Protein AF-A0A2P0QLG9-F1 (afdb_monomer)

Mean predicted aligned error: 4.0 Å

Secondary structure (DSSP, 8-state):
-HHHHHHHHHHHHHHHHTS----TTSTTGGGHHHHHHHHHHHHHHHHHHHHHHHH-

Radius of gyration: 14.0 Å; Cα contacts (8 Å, |Δi|>4): 30; chains: 1; bounding box: 22×21×45 Å

Sequence (56 aa):
FAIALFLVNAVLTAYNITGTIEGPHDPKFKRWPRAIVASAVASALCGLVAILIVTI

Solvent-accessible surface area (backbone atoms only — not comparable to full-atom values): 3227 Å² total; per-residue (Å²): 108,70,70,58,53,51,51,52,38,52,53,51,34,46,67,50,36,67,64,85,72,89,44,88,84,40,78,44,46,78,28,51,65,58,21,50,55,53,36,52,52,53,51,51,52,53,49,51,52,53,49,51,66,73,75,107

Structure (mmCIF, N/CA/C/O backbone):
data_AF-A0A2P0QLG9-F1
#
_entr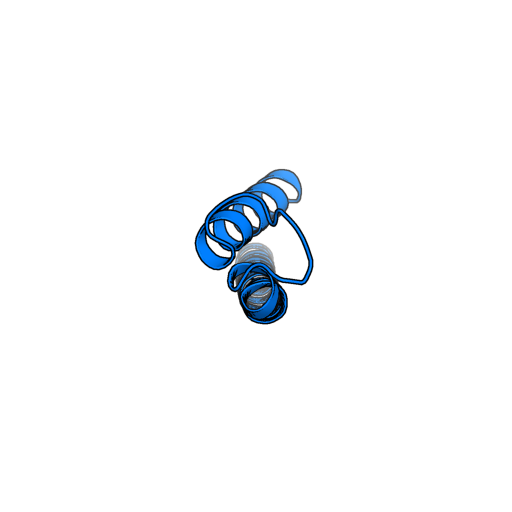y.id   AF-A0A2P0QLG9-F1
#
loop_
_atom_site.group_PDB
_atom_site.id
_atom_site.type_symbol
_atom_site.label_atom_id
_atom_site.label_alt_id
_atom_site.label_comp_id
_atom_site.label_asym_id
_atom_site.label_entity_id
_atom_site.label_seq_id
_atom_site.pdbx_PDB_ins_code
_atom_site.Cartn_x
_atom_site.Cartn_y
_atom_site.Cartn_z
_atom_site.occupancy
_atom_site.B_iso_or_equiv
_atom_site.auth_seq_id
_atom_site.auth_comp_id
_atom_site.auth_asym_id
_atom_site.auth_atom_id
_atom_site.pdbx_PDB_model_num
ATOM 1 N N . PHE A 1 1 ? 8.861 4.999 -9.072 1.00 85.12 1 PHE A N 1
ATOM 2 C CA . PHE A 1 1 ? 8.055 3.963 -8.391 1.00 85.12 1 PHE A CA 1
ATOM 3 C C . PHE A 1 1 ? 7.910 4.229 -6.890 1.00 85.12 1 PHE A C 1
ATOM 5 O O . PHE A 1 1 ? 6.788 4.404 -6.440 1.00 85.12 1 PHE A O 1
ATOM 12 N N . ALA A 1 2 ? 9.007 4.362 -6.131 1.00 89.81 2 ALA A N 1
ATOM 13 C CA . ALA A 1 2 ? 8.959 4.549 -4.671 1.00 89.81 2 ALA A CA 1
ATOM 14 C C . ALA A 1 2 ? 8.104 5.744 -4.194 1.00 89.81 2 ALA A C 1
ATOM 16 O O . ALA A 1 2 ? 7.235 5.561 -3.350 1.00 89.81 2 ALA A O 1
ATOM 17 N N . ILE A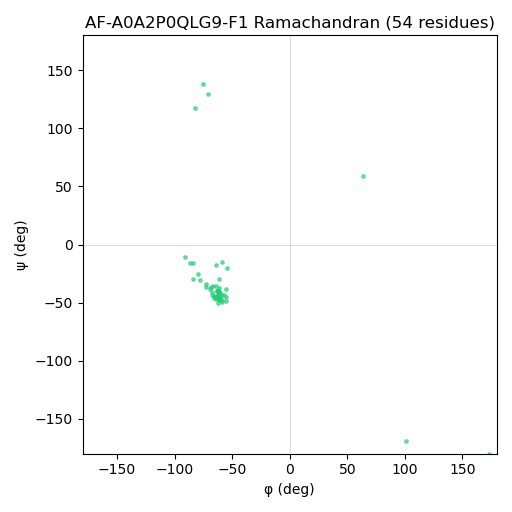 1 3 ? 8.286 6.940 -4.772 1.00 94.38 3 ILE A N 1
ATOM 18 C CA . ILE A 1 3 ? 7.495 8.134 -4.403 1.00 94.38 3 ILE A CA 1
ATOM 19 C C . ILE A 1 3 ? 5.999 7.921 -4.682 1.00 94.38 3 ILE A C 1
ATOM 21 O O . ILE A 1 3 ? 5.162 8.285 -3.864 1.00 94.38 3 ILE A O 1
ATOM 25 N N . ALA A 1 4 ? 5.657 7.289 -5.808 1.00 91.62 4 ALA A N 1
ATOM 26 C CA . ALA A 1 4 ? 4.268 7.000 -6.158 1.00 91.62 4 ALA A CA 1
ATOM 27 C C . ALA A 1 4 ? 3.636 5.997 -5.179 1.00 91.62 4 ALA A C 1
ATOM 29 O O . ALA A 1 4 ? 2.535 6.240 -4.695 1.00 91.62 4 ALA A O 1
ATOM 30 N N . LEU A 1 5 ? 4.348 4.920 -4.819 1.00 93.50 5 LEU A N 1
ATOM 31 C CA . LEU A 1 5 ? 3.861 3.965 -3.814 1.00 93.50 5 LEU A CA 1
ATOM 32 C C . LEU A 1 5 ? 3.699 4.601 -2.438 1.00 93.50 5 LEU A C 1
ATOM 34 O O . LEU A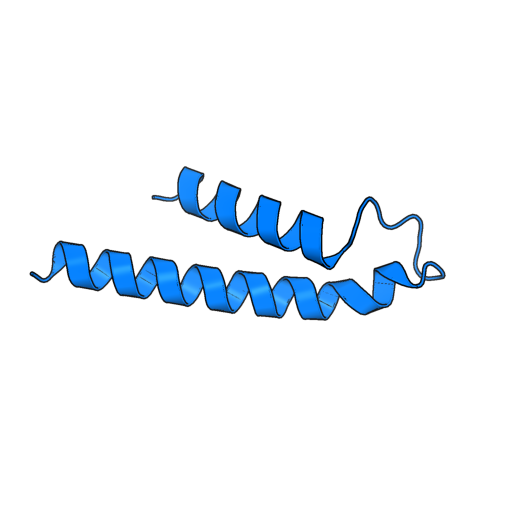 1 5 ? 2.724 4.322 -1.742 1.00 93.50 5 LEU A O 1
ATOM 38 N N . PHE A 1 6 ? 4.638 5.462 -2.052 1.00 93.56 6 PHE A N 1
ATOM 39 C CA . PHE A 1 6 ? 4.529 6.227 -0.819 1.00 93.56 6 PHE A CA 1
ATOM 40 C C . PHE A 1 6 ? 3.257 7.083 -0.819 1.00 93.56 6 PHE A C 1
ATOM 42 O O . PHE A 1 6 ? 2.482 7.013 0.134 1.00 93.56 6 PHE A O 1
ATOM 49 N N . LEU A 1 7 ? 2.997 7.818 -1.906 1.00 94.94 7 LEU A N 1
ATOM 50 C CA . LEU A 1 7 ? 1.804 8.656 -2.031 1.00 94.94 7 LEU A CA 1
ATOM 51 C C . LEU A 1 7 ? 0.508 7.833 -1.953 1.00 94.94 7 LEU A C 1
ATOM 53 O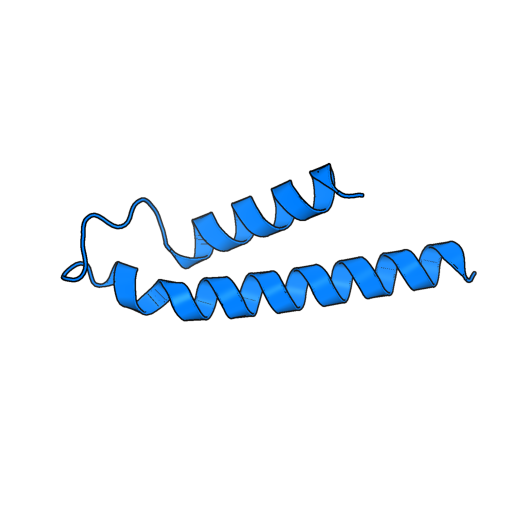 O . LEU A 1 7 ? -0.410 8.208 -1.229 1.00 94.94 7 LEU A O 1
ATOM 57 N N . VAL A 1 8 ? 0.442 6.694 -2.650 1.00 95.31 8 VAL A N 1
ATOM 58 C CA . VAL A 1 8 ? -0.728 5.797 -2.644 1.00 95.31 8 VAL A CA 1
ATOM 59 C C . VAL A 1 8 ? -1.041 5.308 -1.230 1.00 95.31 8 VAL A C 1
ATOM 61 O O . VAL A 1 8 ? -2.177 5.431 -0.768 1.00 95.31 8 VAL A O 1
ATOM 64 N N . ASN A 1 9 ? -0.033 4.808 -0.513 1.00 95.62 9 ASN A N 1
ATOM 65 C CA . ASN A 1 9 ? -0.220 4.302 0.846 1.00 95.62 9 ASN A CA 1
ATOM 66 C C . ASN A 1 9 ? -0.552 5.422 1.842 1.00 95.62 9 ASN A C 1
ATOM 68 O O . ASN A 1 9 ? -1.389 5.222 2.726 1.00 95.62 9 ASN A O 1
ATOM 72 N N . ALA A 1 10 ? 0.043 6.609 1.687 1.00 92.56 10 ALA A N 1
ATOM 73 C CA . ALA A 1 10 ? -0.265 7.767 2.524 1.00 92.56 10 ALA A CA 1
ATOM 74 C C . ALA A 1 10 ? -1.738 8.187 2.379 1.00 92.56 10 ALA A C 1
ATOM 76 O O . ALA A 1 10 ? -2.438 8.359 3.379 1.00 92.56 10 ALA A O 1
ATOM 77 N N . VAL A 1 11 ? -2.231 8.270 1.141 1.00 94.06 11 VAL A N 1
ATOM 78 C CA . VAL A 1 11 ? -3.621 8.638 0.838 1.00 94.06 11 VAL A CA 1
ATOM 79 C C . VAL A 1 11 ? -4.605 7.576 1.347 1.00 94.06 11 VAL A C 1
ATOM 81 O O . VAL A 1 11 ? -5.576 7.906 2.029 1.00 94.06 11 VAL A O 1
ATOM 84 N N . LEU A 1 12 ? -4.337 6.290 1.099 1.00 93.50 12 LEU A N 1
ATOM 85 C CA . LEU A 1 12 ? -5.182 5.188 1.583 1.00 93.50 12 LEU A CA 1
ATOM 86 C C . LEU A 1 12 ? -5.252 5.120 3.110 1.00 93.50 12 LEU A C 1
ATOM 88 O O . LEU A 1 12 ? -6.316 4.852 3.678 1.00 93.50 12 LEU A O 1
ATOM 92 N N . THR A 1 13 ? -4.130 5.371 3.780 1.00 91.69 13 THR A N 1
ATOM 93 C CA . THR A 1 13 ? -4.069 5.391 5.244 1.00 91.69 13 THR A CA 1
ATOM 94 C C . THR A 1 13 ? -4.867 6.570 5.800 1.00 91.69 13 THR A C 1
ATOM 96 O O . THR A 1 13 ? -5.663 6.382 6.725 1.00 91.69 13 THR A O 1
ATOM 99 N N . ALA A 1 14 ? -4.737 7.757 5.197 1.00 90.94 14 ALA A N 1
ATOM 100 C CA . ALA A 1 14 ? -5.482 8.949 5.597 1.00 90.94 14 ALA A CA 1
ATOM 101 C C . ALA A 1 14 ? -7.006 8.747 5.504 1.00 90.94 14 ALA A C 1
ATOM 103 O O . ALA A 1 14 ? -7.731 9.092 6.443 1.00 90.94 14 ALA A O 1
ATOM 104 N N . TYR A 1 15 ? -7.495 8.119 4.428 1.00 90.75 15 TYR A N 1
ATOM 105 C CA . TYR A 1 15 ? -8.924 7.831 4.275 1.00 90.75 15 TYR A CA 1
ATOM 106 C C . TYR A 1 15 ? -9.439 6.771 5.258 1.00 90.75 15 TYR A C 1
ATOM 108 O O . TYR A 1 15 ? -10.540 6.921 5.789 1.00 90.75 15 TYR A O 1
ATOM 116 N N . ASN A 1 16 ? -8.652 5.729 5.551 1.00 89.56 16 ASN A N 1
ATOM 117 C CA . ASN A 1 16 ? -9.081 4.658 6.459 1.00 89.56 16 ASN A CA 1
ATOM 118 C C . ASN A 1 16 ? -9.113 5.076 7.937 1.00 89.56 16 ASN A C 1
ATOM 120 O O . ASN A 1 16 ? -9.987 4.620 8.678 1.00 89.56 16 ASN A O 1
ATOM 124 N N . ILE A 1 17 ? -8.172 5.915 8.382 1.00 88.25 17 ILE A N 1
ATOM 125 C CA . ILE A 1 17 ? -8.126 6.383 9.777 1.00 88.25 17 ILE A CA 1
ATOM 126 C C . ILE A 1 17 ? -9.063 7.582 9.993 1.00 88.25 17 ILE A C 1
ATOM 128 O O . ILE A 1 17 ? -9.671 7.695 11.058 1.00 88.25 17 ILE A O 1
ATOM 132 N N . THR A 1 18 ? -9.280 8.400 8.955 1.00 86.06 18 THR A N 1
ATOM 133 C CA . THR A 1 18 ? -10.158 9.580 8.996 1.00 86.06 18 THR A CA 1
ATOM 134 C C . THR A 1 18 ? -9.653 10.641 9.987 1.00 86.06 18 THR A C 1
ATOM 136 O O . THR A 1 18 ? -10.345 11.023 10.930 1.00 86.06 18 THR A O 1
ATOM 139 N N . GLY A 1 19 ? -8.427 11.119 9.761 1.00 80.69 19 GLY A N 1
ATOM 140 C CA . GLY A 1 19 ? -7.785 12.168 10.562 1.00 80.69 19 GLY A CA 1
ATOM 141 C C . GLY A 1 19 ? -6.767 11.641 11.575 1.00 80.69 19 GLY A C 1
ATOM 142 O O . GLY A 1 19 ? -6.354 10.484 11.525 1.00 80.69 19 GLY A O 1
ATOM 143 N N . THR A 1 20 ? -6.325 12.513 12.478 1.00 84.56 20 THR A N 1
ATOM 144 C CA . THR A 1 20 ? -5.330 12.188 13.507 1.00 84.56 20 THR A CA 1
ATOM 145 C C . THR A 1 20 ? -5.963 11.352 14.617 1.00 84.56 20 THR A C 1
ATOM 147 O O . THR A 1 20 ? -7.087 11.623 15.049 1.00 84.56 20 THR A O 1
ATOM 150 N N . ILE A 1 21 ? -5.241 10.333 15.086 1.00 83.69 21 ILE A N 1
ATOM 151 C CA . ILE A 1 21 ? -5.628 9.583 16.282 1.00 83.69 21 ILE A CA 1
ATOM 152 C C . ILE A 1 21 ? -5.155 10.380 17.494 1.00 83.69 21 ILE A C 1
ATOM 154 O O . ILE A 1 21 ? -3.957 10.591 17.665 1.00 83.69 21 ILE A O 1
ATOM 158 N N . GLU A 1 22 ? -6.099 10.809 18.324 1.00 83.50 22 GLU A N 1
ATOM 159 C CA . GLU A 1 22 ? -5.827 11.624 19.516 1.00 83.50 22 GLU A CA 1
ATOM 160 C C . GLU A 1 22 ? -5.324 10.774 20.691 1.00 83.50 22 GLU A C 1
ATOM 162 O O . GLU A 1 22 ? -4.579 11.247 21.544 1.00 83.50 22 GLU A O 1
ATOM 167 N N . GLY A 1 23 ? -5.681 9.488 20.708 1.00 85.50 23 GLY A N 1
ATOM 168 C CA . GLY A 1 23 ? -5.204 8.528 21.692 1.00 85.50 23 GLY A CA 1
ATOM 169 C C . GLY A 1 23 ? -5.891 7.163 21.578 1.00 85.50 23 GLY A C 1
ATOM 170 O O . GLY A 1 23 ? -6.772 6.975 20.735 1.00 85.50 23 GLY A O 1
ATOM 171 N N . PRO A 1 24 ? -5.529 6.195 22.441 1.00 82.81 24 PRO A N 1
ATO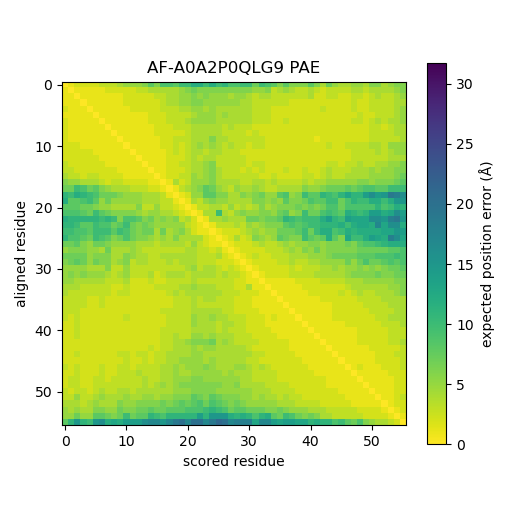M 172 C CA . PRO A 1 24 ? -6.079 4.833 22.412 1.00 82.81 24 PRO A CA 1
ATOM 173 C C . PRO A 1 24 ? -7.587 4.741 22.694 1.00 82.81 24 PRO A C 1
ATOM 175 O O . PRO A 1 24 ? -8.207 3.723 22.389 1.00 82.81 24 PRO A O 1
ATOM 178 N N . HIS A 1 25 ? -8.179 5.784 23.285 1.00 84.44 25 HIS A N 1
ATOM 179 C CA . HIS A 1 25 ? -9.612 5.854 23.583 1.00 84.44 25 HIS A CA 1
ATOM 180 C C . HIS A 1 25 ? -10.456 6.324 22.388 1.00 84.44 25 HIS A C 1
ATOM 182 O O . HIS A 1 25 ? -11.678 6.180 22.410 1.00 84.44 25 HIS A O 1
ATOM 188 N N . ASP A 1 26 ? -9.835 6.908 21.358 1.00 84.62 26 ASP A N 1
ATOM 189 C CA . ASP A 1 26 ? -10.544 7.373 20.170 1.00 84.62 26 ASP A CA 1
ATOM 190 C C . ASP A 1 26 ? -11.017 6.148 19.358 1.00 84.62 26 ASP A C 1
ATOM 192 O O . ASP A 1 26 ? -10.207 5.262 19.053 1.00 84.62 26 ASP A O 1
ATOM 196 N N . PRO A 1 27 ? -12.303 6.051 18.962 1.00 83.00 27 PRO A N 1
ATOM 197 C CA . PRO A 1 27 ? -12.783 4.979 18.089 1.00 83.00 27 PRO A CA 1
ATOM 198 C C . PRO A 1 27 ? -11.998 4.859 16.770 1.00 83.00 27 PRO A C 1
ATOM 200 O O . PRO A 1 27 ? -12.014 3.784 16.156 1.00 83.00 27 PRO A O 1
ATOM 203 N N . LYS A 1 28 ? -11.279 5.911 16.341 1.00 79.88 28 LYS A N 1
ATOM 204 C CA . LYS A 1 28 ? -10.339 5.870 15.208 1.00 79.88 28 LYS A CA 1
ATOM 205 C C . LYS A 1 28 ? -9.182 4.896 15.429 1.00 79.88 28 LYS A C 1
ATOM 207 O O . LYS A 1 28 ? -8.729 4.297 14.455 1.00 79.88 28 LYS A O 1
ATOM 212 N N . PHE A 1 29 ? -8.749 4.663 16.675 1.00 81.44 29 PHE A N 1
ATOM 213 C CA . PHE A 1 29 ? -7.661 3.725 16.957 1.00 81.44 29 PHE A CA 1
ATOM 214 C C . PHE A 1 29 ? -8.003 2.341 16.413 1.00 81.44 29 PHE A C 1
ATOM 216 O O . PHE A 1 29 ? -7.209 1.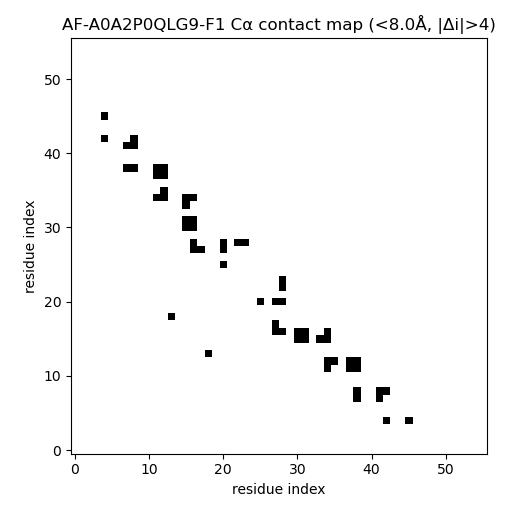797 15.673 1.00 81.44 29 PHE A O 1
ATOM 223 N N . LYS A 1 30 ? -9.229 1.826 16.582 1.00 84.38 30 LYS A N 1
ATOM 224 C CA . LYS A 1 30 ? -9.653 0.523 16.014 1.00 84.38 30 LYS A CA 1
ATOM 225 C C . LYS A 1 30 ? -9.564 0.414 14.482 1.00 84.38 30 LYS A C 1
ATOM 227 O O . LYS A 1 30 ? -9.636 -0.697 13.958 1.00 84.38 30 LYS A O 1
ATOM 232 N N . ARG A 1 31 ? -9.423 1.524 13.751 1.00 86.38 31 ARG A N 1
ATOM 233 C CA . ARG A 1 31 ? -9.357 1.550 12.278 1.00 86.38 31 ARG A CA 1
ATOM 234 C C . ARG A 1 31 ? -7.937 1.349 11.739 1.00 86.38 31 ARG A C 1
ATOM 236 O O . ARG A 1 31 ? -7.788 0.991 10.572 1.00 86.38 31 ARG A O 1
ATOM 243 N N . TRP A 1 32 ? -6.911 1.495 12.582 1.00 85.00 32 TRP A N 1
ATOM 244 C CA . TRP A 1 32 ? -5.505 1.334 12.195 1.00 85.00 32 TRP A CA 1
ATOM 245 C C . TRP A 1 32 ? -5.157 -0.018 11.532 1.00 85.00 32 TRP A C 1
ATOM 247 O O . TRP A 1 32 ? -4.433 0.002 10.535 1.00 85.00 32 TRP A O 1
ATOM 257 N N . PRO A 1 33 ? -5.710 -1.187 11.938 1.00 89.25 33 PRO A N 1
ATOM 258 C CA . PRO A 1 33 ? -5.355 -2.461 11.317 1.00 89.25 33 PRO A CA 1
ATOM 259 C C . PRO A 1 33 ? -5.959 -2.575 9.916 1.00 89.25 33 PRO A C 1
ATOM 261 O O . PRO A 1 33 ? -5.339 -3.119 9.007 1.00 89.25 33 PRO A O 1
ATOM 264 N N . ARG A 1 34 ? -7.155 -2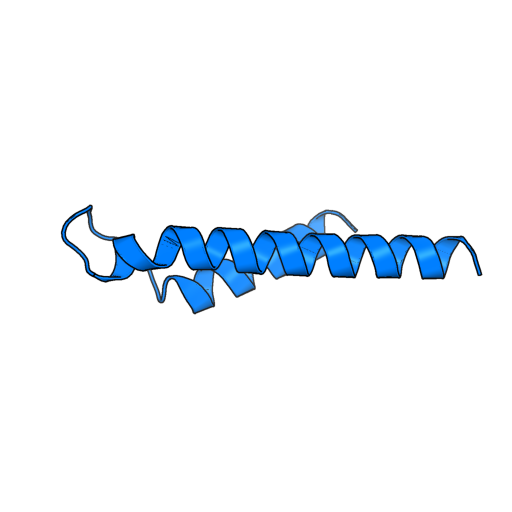.004 9.711 1.00 89.06 34 ARG A N 1
ATOM 265 C CA . ARG A 1 34 ? -7.793 -1.938 8.392 1.00 89.06 34 ARG A CA 1
ATOM 266 C C . ARG A 1 34 ? -6.953 -1.109 7.420 1.00 89.06 34 ARG A C 1
ATOM 268 O O . ARG A 1 34 ? -6.814 -1.504 6.267 1.00 89.06 34 ARG A O 1
ATOM 275 N N . ALA A 1 35 ? -6.369 -0.004 7.887 1.00 90.56 35 ALA A N 1
ATOM 276 C CA . ALA A 1 35 ? -5.481 0.823 7.073 1.00 90.56 35 ALA A CA 1
ATOM 277 C C . ALA A 1 35 ? -4.220 0.057 6.630 1.00 90.56 35 ALA A C 1
ATOM 279 O O . ALA A 1 35 ? -3.822 0.159 5.472 1.00 90.56 35 ALA A O 1
ATOM 280 N N . ILE A 1 36 ? -3.640 -0.767 7.511 1.00 92.19 36 ILE A N 1
ATOM 281 C CA . ILE A 1 36 ? -2.490 -1.624 7.177 1.00 92.19 36 ILE A CA 1
ATOM 282 C C . ILE A 1 36 ? -2.855 -2.625 6.078 1.00 92.19 36 ILE A C 1
ATOM 284 O O . ILE A 1 36 ? -2.131 -2.740 5.090 1.00 92.19 36 ILE A O 1
ATOM 288 N N . VAL A 1 37 ? -3.990 -3.317 6.219 1.00 94.00 37 VAL A N 1
ATOM 289 C CA . VAL A 1 37 ? -4.446 -4.296 5.219 1.00 94.00 37 VAL A CA 1
ATOM 290 C C . VAL A 1 37 ? -4.690 -3.621 3.867 1.00 94.00 37 VAL A C 1
ATOM 292 O O . VAL A 1 37 ? -4.245 -4.132 2.841 1.00 94.00 37 VAL A O 1
ATOM 295 N N . ALA A 1 38 ? -5.330 -2.448 3.853 1.00 92.94 38 ALA A N 1
ATOM 296 C CA . ALA A 1 38 ? -5.567 -1.696 2.621 1.00 92.94 38 ALA A CA 1
ATOM 297 C C . ALA A 1 38 ? -4.255 -1.308 1.912 1.00 92.94 38 ALA A C 1
ATOM 299 O O . ALA A 1 38 ? -4.118 -1.530 0.708 1.00 92.94 38 ALA A O 1
ATOM 300 N N . SER A 1 39 ? -3.273 -0.790 2.655 1.00 93.94 39 SER A N 1
ATOM 301 C CA . SER A 1 39 ? -1.962 -0.409 2.108 1.00 93.94 39 SER A CA 1
ATOM 302 C C . SER A 1 39 ? -1.151 -1.617 1.620 1.00 93.94 39 SER A C 1
ATOM 304 O O . SER A 1 39 ? -0.480 -1.543 0.587 1.00 93.94 39 SER A O 1
ATOM 306 N N . ALA A 1 40 ? -1.246 -2.761 2.304 1.00 94.50 40 ALA A N 1
ATOM 307 C CA . ALA A 1 40 ? -0.603 -4.001 1.870 1.00 94.50 40 ALA A CA 1
ATOM 308 C C . ALA A 1 40 ? -1.160 -4.491 0.523 1.00 94.50 40 ALA A C 1
ATOM 310 O O . ALA A 1 40 ? -0.390 -4.794 -0.390 1.00 94.50 40 ALA A O 1
ATOM 311 N N . VAL A 1 41 ? -2.490 -4.500 0.368 1.00 96.31 41 VAL A N 1
ATOM 312 C CA . VAL A 1 41 ? -3.149 -4.892 -0.889 1.00 96.31 41 VAL A CA 1
ATOM 313 C C . VAL A 1 41 ? -2.791 -3.927 -2.020 1.00 96.31 41 VAL A C 1
ATOM 315 O O . VAL A 1 41 ? -2.423 -4.369 -3.108 1.00 96.31 41 VAL A O 1
ATOM 318 N N . ALA A 1 42 ? -2.830 -2.616 -1.770 1.00 94.56 42 ALA A N 1
ATOM 319 C CA . ALA A 1 42 ? -2.478 -1.619 -2.779 1.00 94.56 42 ALA A CA 1
ATOM 320 C C . ALA A 1 42 ? -1.018 -1.737 -3.241 1.00 94.56 42 ALA A C 1
ATOM 322 O O . ALA A 1 42 ? -0.732 -1.641 -4.437 1.00 94.56 42 ALA A O 1
ATOM 323 N N . SER A 1 43 ? -0.101 -2.003 -2.308 1.00 94.19 43 SER A N 1
ATOM 324 C CA . SER A 1 43 ? 1.318 -2.204 -2.614 1.00 94.19 43 SER A CA 1
ATOM 325 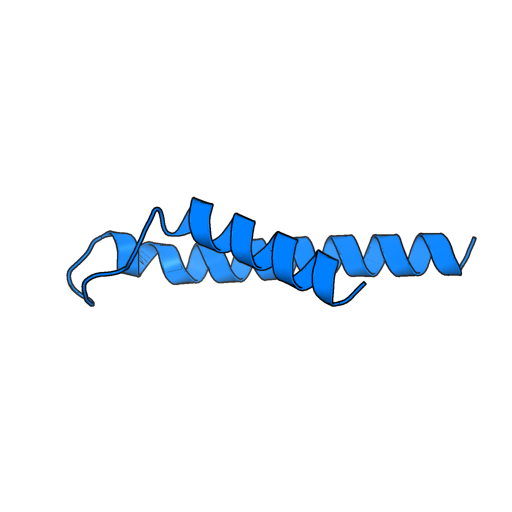C C . SER A 1 43 ? 1.551 -3.483 -3.421 1.00 94.19 43 SER A C 1
ATOM 327 O O . SER A 1 43 ? 2.313 -3.458 -4.386 1.00 94.19 43 SER A O 1
ATOM 329 N N . ALA A 1 44 ? 0.858 -4.576 -3.083 1.00 95.38 44 ALA A N 1
ATOM 330 C CA . ALA A 1 44 ? 0.923 -5.828 -3.836 1.00 95.38 44 ALA A CA 1
ATOM 331 C C . ALA A 1 44 ? 0.406 -5.660 -5.275 1.00 95.38 44 ALA A C 1
ATOM 333 O O . ALA A 1 44 ? 1.063 -6.104 -6.215 1.00 95.38 44 ALA A O 1
ATOM 334 N N . LEU A 1 45 ? -0.721 -4.961 -5.461 1.00 95.69 45 LEU A N 1
ATOM 335 C CA . LEU A 1 45 ? -1.272 -4.668 -6.788 1.00 95.69 45 LEU A CA 1
ATOM 336 C C . LEU A 1 45 ? -0.335 -3.784 -7.613 1.00 95.69 45 LEU A C 1
ATOM 338 O O . LEU A 1 45 ? -0.059 -4.100 -8.768 1.00 95.69 45 LEU A O 1
ATOM 342 N N . CYS A 1 46 ? 0.199 -2.708 -7.030 1.00 93.81 46 CYS A N 1
ATOM 343 C CA . CYS A 1 46 ? 1.145 -1.857 -7.750 1.00 93.81 46 CYS A CA 1
ATOM 344 C C . CYS A 1 46 ? 2.442 -2.599 -8.099 1.00 93.81 46 CYS A C 1
ATOM 346 O O . CYS A 1 46 ? 3.000 -2.368 -9.170 1.00 93.81 46 CYS A O 1
ATOM 348 N N . GLY A 1 47 ? 2.918 -3.490 -7.223 1.00 92.94 47 GLY A N 1
ATOM 349 C CA . GLY A 1 47 ? 4.064 -4.357 -7.498 1.00 92.94 47 GLY A CA 1
ATOM 350 C C . GLY A 1 47 ? 3.795 -5.330 -8.645 1.00 92.94 47 GLY A C 1
ATOM 351 O O . GLY A 1 47 ? 4.616 -5.443 -9.551 1.00 92.94 47 GLY A O 1
ATOM 352 N N . LEU A 1 48 ? 2.620 -5.966 -8.658 1.00 95.38 48 LEU A N 1
ATOM 353 C CA . LEU A 1 48 ? 2.202 -6.859 -9.739 1.00 95.38 48 LEU A CA 1
ATOM 354 C C . LEU A 1 48 ? 2.123 -6.119 -11.081 1.00 95.38 48 LEU A C 1
ATOM 356 O O . LEU A 1 48 ? 2.682 -6.584 -12.069 1.00 95.38 48 LEU A O 1
ATOM 360 N N . VAL A 1 49 ? 1.492 -4.943 -11.109 1.00 94.12 49 VAL A N 1
ATOM 361 C CA . VAL A 1 49 ? 1.414 -4.110 -12.319 1.00 94.12 49 VAL A CA 1
ATOM 362 C C . VAL A 1 49 ? 2.807 -3.695 -12.795 1.00 94.12 49 VAL A C 1
ATOM 364 O O . VAL A 1 49 ? 3.082 -3.760 -13.989 1.00 94.12 49 VAL A O 1
ATOM 367 N N . ALA A 1 50 ? 3.706 -3.316 -11.883 1.00 93.25 50 ALA A N 1
ATOM 368 C CA . ALA A 1 50 ? 5.077 -2.967 -12.242 1.00 93.25 50 ALA A CA 1
ATOM 369 C C . ALA A 1 50 ? 5.832 -4.144 -12.876 1.00 93.25 50 ALA A C 1
ATOM 371 O O . ALA A 1 50 ? 6.534 -3.941 -13.863 1.00 93.25 50 ALA A O 1
ATOM 372 N N . ILE A 1 51 ? 5.660 -5.361 -12.349 1.00 95.19 51 ILE A N 1
ATOM 373 C CA . ILE A 1 51 ? 6.248 -6.570 -12.941 1.00 95.19 51 ILE A CA 1
ATOM 374 C C . ILE A 1 51 ? 5.684 -6.792 -14.343 1.00 95.19 51 ILE A C 1
ATOM 376 O O . ILE A 1 51 ? 6.466 -6.916 -15.276 1.00 95.19 51 ILE A O 1
ATOM 380 N N . LEU A 1 52 ? 4.356 -6.771 -14.502 1.00 9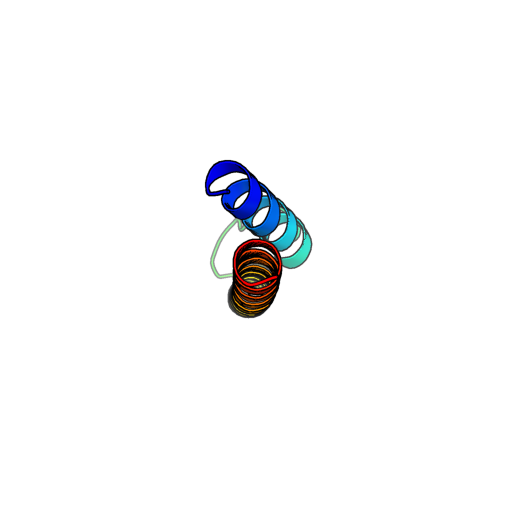4.50 52 LEU A N 1
ATOM 381 C CA . LEU A 1 52 ? 3.709 -6.988 -15.799 1.00 94.50 52 LEU A CA 1
ATOM 382 C C . LEU A 1 52 ? 4.215 -6.010 -16.863 1.00 94.50 52 LEU A C 1
ATOM 384 O O . LEU A 1 52 ? 4.559 -6.443 -17.954 1.00 94.50 52 LEU A O 1
ATOM 388 N N . ILE A 1 53 ? 4.325 -4.721 -16.527 1.00 93.50 53 ILE A N 1
ATOM 389 C CA . ILE A 1 53 ? 4.848 -3.693 -17.440 1.00 93.50 53 ILE A CA 1
ATOM 390 C C . ILE A 1 53 ? 6.297 -3.977 -17.852 1.00 93.50 53 ILE A C 1
ATOM 392 O O . ILE A 1 53 ? 6.667 -3.692 -18.981 1.00 93.50 53 ILE A O 1
ATOM 396 N N . VAL A 1 54 ? 7.128 -4.491 -16.945 1.00 94.50 54 VAL A N 1
ATOM 397 C CA . VAL A 1 54 ? 8.541 -4.781 -17.238 1.00 94.50 54 VAL A CA 1
ATOM 398 C C . VAL A 1 54 ? 8.710 -6.077 -18.038 1.00 94.50 54 VAL A C 1
ATOM 400 O O . VAL A 1 54 ? 9.677 -6.207 -18.782 1.00 94.50 54 VAL A O 1
ATOM 403 N N . THR A 1 55 ? 7.816 -7.052 -17.860 1.00 90.81 55 THR A N 1
ATOM 404 C CA . THR A 1 55 ? 7.926 -8.385 -18.480 1.00 90.81 55 THR A CA 1
ATOM 405 C C . THR A 1 55 ? 7.247 -8.526 -19.842 1.00 90.81 55 THR A C 1
ATOM 407 O O . THR A 1 55 ? 7.428 -9.558 -20.486 1.00 90.81 55 THR A O 1
ATOM 410 N N . ILE A 1 56 ? 6.442 -7.544 -20.247 1.00 81.88 56 ILE A N 1
ATOM 411 C CA . ILE A 1 56 ? 5.780 -7.467 -21.560 1.00 81.88 56 ILE A CA 1
ATOM 412 C C . ILE A 1 56 ? 6.625 -6.584 -22.477 1.00 81.88 56 ILE A C 1
ATOM 414 O O . ILE A 1 56 ? 6.802 -6.976 -23.650 1.00 81.88 56 ILE A O 1
#

pLDDT: mean 90.24, std 4.76, range [79.88, 96.31]

Foldseek 3Di:
DVVVLVVVLVVLLCVQLVDDDPDPPDPSVVSNVVSVVRSVVVVVVVVVVVVVVVVD